Protein AF-A0A6N8UUT3-F1 (afdb_monomer)

Structure (mmCIF, N/CA/C/O backbone):
data_AF-A0A6N8UUT3-F1
#
_entry.id   AF-A0A6N8UUT3-F1
#
loop_
_atom_site.group_PDB
_atom_site.id
_atom_site.type_symbol
_atom_site.label_atom_id
_atom_site.label_alt_id
_atom_site.label_comp_id
_atom_site.label_asym_id
_atom_site.label_entity_id
_atom_site.label_seq_id
_atom_site.pdbx_PDB_ins_code
_atom_site.Cartn_x
_atom_site.Cartn_y
_atom_site.Cartn_z
_atom_site.occupancy
_atom_site.B_iso_or_equiv
_atom_site.auth_seq_id
_atom_site.auth_comp_id
_atom_site.auth_asym_id
_atom_site.auth_atom_id
_atom_site.pdbx_PDB_model_num
ATOM 1 N N . HIS A 1 1 ? 4.846 16.549 12.848 1.00 57.34 1 HIS A N 1
ATOM 2 C CA . HIS A 1 1 ? 3.689 16.885 11.990 1.00 57.34 1 HIS A CA 1
ATOM 3 C C . HIS A 1 1 ? 3.313 15.681 11.127 1.00 57.34 1 HIS A C 1
ATOM 5 O O . HIS A 1 1 ? 4.222 14.989 10.682 1.00 57.34 1 HIS A O 1
ATOM 11 N N . PRO A 1 2 ? 2.019 15.431 10.859 1.00 63.16 2 PRO A N 1
ATOM 12 C CA . PRO A 1 2 ? 1.545 14.271 10.086 1.00 63.16 2 PRO A CA 1
ATOM 13 C C . PRO A 1 2 ? 2.169 14.144 8.685 1.00 63.16 2 PRO A C 1
ATOM 15 O O . PRO A 1 2 ? 2.462 13.043 8.233 1.00 63.16 2 PRO A O 1
ATOM 18 N N . ASN A 1 3 ? 2.460 15.273 8.027 1.00 68.56 3 ASN A N 1
ATOM 19 C CA . ASN A 1 3 ? 3.076 15.290 6.694 1.00 68.56 3 ASN A CA 1
ATOM 20 C C . ASN A 1 3 ? 4.524 14.775 6.678 1.00 68.56 3 ASN A C 1
ATOM 22 O O . ASN A 1 3 ? 5.001 14.337 5.637 1.00 68.56 3 ASN A O 1
ATOM 26 N N . SER A 1 4 ? 5.227 14.800 7.814 1.00 74.50 4 SER A N 1
ATOM 27 C CA . SER A 1 4 ? 6.613 14.334 7.890 1.00 74.50 4 SER A CA 1
ATOM 28 C C . SER A 1 4 ? 6.708 12.817 7.723 1.00 74.50 4 SER A C 1
ATOM 30 O O . SER A 1 4 ? 7.635 12.331 7.087 1.00 74.50 4 SER A O 1
ATOM 32 N N . VAL A 1 5 ? 5.728 12.065 8.237 1.00 76.81 5 VAL A N 1
ATOM 33 C CA . VAL A 1 5 ? 5.706 10.595 8.132 1.00 76.81 5 VAL A CA 1
ATOM 34 C C . VAL A 1 5 ? 5.597 10.154 6.670 1.00 76.81 5 VAL A C 1
ATOM 36 O O . VAL A 1 5 ? 6.313 9.251 6.249 1.00 76.81 5 VAL A O 1
ATOM 39 N N . VAL A 1 6 ? 4.788 10.866 5.878 1.00 76.12 6 VAL A N 1
ATOM 40 C CA . VAL A 1 6 ? 4.595 10.607 4.440 1.00 76.12 6 VAL A CA 1
ATOM 41 C C . VAL A 1 6 ? 5.896 10.777 3.644 1.00 76.12 6 VAL A C 1
ATOM 43 O O . VAL A 1 6 ? 6.090 10.090 2.651 1.00 76.12 6 VAL A O 1
ATOM 46 N N . LEU A 1 7 ? 6.803 11.652 4.094 1.00 79.31 7 LEU A N 1
ATOM 47 C CA . LEU A 1 7 ? 8.124 11.856 3.488 1.00 79.31 7 LEU A CA 1
ATOM 48 C C . LEU A 1 7 ? 9.175 10.867 4.009 1.00 79.31 7 LEU A C 1
ATOM 50 O O . LEU A 1 7 ? 9.955 10.333 3.225 1.00 79.31 7 LEU A O 1
ATOM 54 N N . TYR A 1 8 ? 9.209 10.609 5.320 1.00 83.31 8 TYR A N 1
ATOM 55 C CA . TYR A 1 8 ? 10.259 9.786 5.927 1.00 83.31 8 TYR A CA 1
ATOM 56 C C . TYR A 1 8 ? 10.163 8.306 5.560 1.00 83.31 8 TYR A C 1
ATOM 58 O O . TYR A 1 8 ? 11.196 7.683 5.341 1.00 83.31 8 TYR A O 1
ATOM 66 N N . VAL A 1 9 ? 8.957 7.739 5.472 1.00 84.44 9 VAL A N 1
ATOM 67 C CA . VAL A 1 9 ? 8.773 6.315 5.142 1.00 84.44 9 VAL A CA 1
ATOM 68 C C . VAL A 1 9 ? 9.349 5.959 3.761 1.00 84.44 9 VAL A C 1
ATOM 70 O O . VAL A 1 9 ? 10.200 5.072 3.701 1.00 84.44 9 VAL A O 1
ATOM 73 N N . PRO A 1 10 ? 8.971 6.627 2.652 1.00 83.19 10 PRO A N 1
ATOM 74 C CA . PRO A 1 10 ? 9.536 6.312 1.342 1.00 83.19 10 PRO A CA 1
ATOM 75 C C . PRO A 1 10 ? 11.019 6.681 1.234 1.00 83.19 10 PRO A C 1
ATOM 77 O O . PRO A 1 10 ? 11.752 5.976 0.549 1.00 83.19 10 PRO A O 1
ATOM 80 N N . LEU A 1 11 ? 11.482 7.729 1.930 1.00 85.56 11 LEU A N 1
ATOM 81 C CA . LEU A 1 11 ? 12.907 8.079 1.984 1.00 85.56 11 LEU A CA 1
ATOM 82 C C . LEU A 1 11 ? 13.730 6.993 2.687 1.00 85.56 11 LEU A C 1
ATOM 84 O O . LEU A 1 11 ? 14.835 6.672 2.271 1.00 85.56 11 LEU A O 1
ATOM 88 N N . PHE A 1 12 ? 13.195 6.414 3.757 1.00 88.06 12 PHE A N 1
ATOM 89 C CA . PHE A 1 12 ? 13.843 5.307 4.442 1.00 88.06 12 PHE A CA 1
ATOM 90 C C . PHE A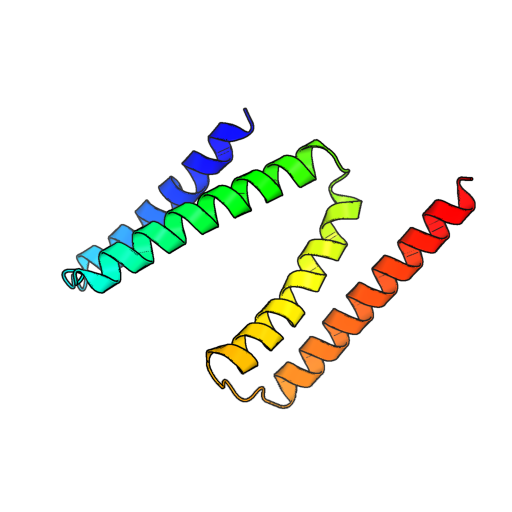 1 12 ? 13.876 4.062 3.552 1.00 88.06 12 PHE A C 1
ATOM 92 O O . PHE A 1 12 ? 14.931 3.458 3.384 1.00 88.06 12 PHE A O 1
ATOM 99 N N . LEU A 1 13 ? 12.751 3.711 2.922 1.00 86.69 13 LEU A N 1
ATOM 100 C CA . LEU A 1 13 ? 12.672 2.566 2.010 1.00 86.69 13 LEU A CA 1
ATOM 101 C C . LEU A 1 13 ? 13.561 2.734 0.769 1.00 86.69 13 LEU A C 1
ATOM 103 O O . LEU A 1 13 ? 14.125 1.748 0.298 1.00 86.69 13 LEU A O 1
ATOM 107 N N . SER A 1 14 ? 13.738 3.956 0.259 1.00 85.44 14 SER A N 1
ATOM 108 C CA . SER A 1 14 ? 14.604 4.200 -0.898 1.00 85.44 14 SER A CA 1
ATOM 109 C C . SER A 1 14 ? 16.073 3.914 -0.592 1.00 85.44 14 SER A C 1
ATOM 111 O O . SER A 1 14 ? 16.766 3.391 -1.458 1.00 85.44 14 SER A O 1
ATOM 113 N N . VAL A 1 15 ? 16.537 4.137 0.644 1.00 87.12 15 VAL A N 1
ATOM 114 C CA . VAL A 1 15 ? 17.890 3.734 1.070 1.00 87.12 15 VAL A CA 1
ATOM 115 C C . VAL A 1 15 ? 18.068 2.217 0.961 1.00 87.12 15 VAL A C 1
ATOM 117 O O . VAL A 1 15 ? 19.098 1.759 0.473 1.00 87.12 15 VAL A O 1
ATOM 120 N N . PHE A 1 16 ? 17.056 1.429 1.337 1.00 86.56 16 PHE A N 1
ATOM 121 C CA . PHE A 1 16 ? 17.101 -0.027 1.154 1.00 86.56 16 PHE A CA 1
ATOM 122 C C . PHE A 1 16 ? 17.026 -0.437 -0.312 1.00 86.56 16 PHE A C 1
ATOM 124 O O . PHE A 1 16 ? 17.652 -1.425 -0.681 1.00 86.56 16 PHE A O 1
ATOM 131 N N . ALA A 1 17 ? 16.298 0.312 -1.142 1.00 85.12 17 ALA A N 1
ATOM 132 C CA . ALA A 1 17 ? 16.197 0.056 -2.575 1.00 85.12 17 ALA A CA 1
ATOM 133 C C . ALA A 1 17 ? 17.500 0.368 -3.335 1.00 85.12 17 ALA A C 1
ATOM 135 O O . ALA A 1 17 ? 17.768 -0.259 -4.357 1.00 85.12 17 ALA A O 1
ATOM 136 N N . VAL A 1 18 ? 18.339 1.280 -2.829 1.00 86.62 18 VAL A N 1
ATOM 137 C CA . VAL A 1 18 ? 19.655 1.579 -3.422 1.00 86.62 18 VAL A CA 1
ATOM 138 C C . VAL A 1 18 ? 20.587 0.365 -3.355 1.00 86.62 18 VAL A C 1
ATOM 140 O O . VAL A 1 18 ? 21.303 0.104 -4.315 1.00 86.62 18 VAL A O 1
ATOM 143 N N . THR A 1 19 ? 20.555 -0.420 -2.275 1.00 8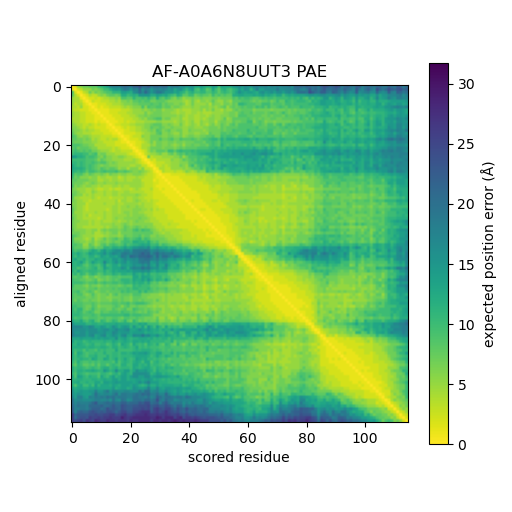5.88 19 THR A N 1
ATOM 144 C CA . THR A 1 19 ? 21.434 -1.591 -2.103 1.00 85.88 19 THR A CA 1
ATOM 145 C C . THR A 1 19 ? 21.324 -2.625 -3.240 1.00 85.88 19 THR A C 1
ATOM 147 O O . THR A 1 19 ? 22.355 -2.931 -3.835 1.00 85.88 19 THR A O 1
ATOM 150 N N . PRO A 1 20 ? 20.137 -3.157 -3.604 1.00 84.31 20 PRO A N 1
ATOM 151 C CA . PRO A 1 20 ? 20.003 -4.050 -4.755 1.00 84.31 20 PRO A CA 1
ATOM 152 C C . PRO A 1 20 ? 20.198 -3.321 -6.089 1.00 84.31 20 PRO A C 1
ATOM 154 O O . PRO A 1 20 ? 20.752 -3.906 -7.015 1.00 84.31 20 PRO A O 1
ATOM 157 N N . ALA A 1 21 ? 19.820 -2.042 -6.187 1.00 85.94 21 ALA A N 1
ATOM 158 C CA . ALA A 1 21 ? 20.004 -1.265 -7.412 1.00 85.94 21 ALA A CA 1
ATOM 159 C C . ALA A 1 21 ? 21.487 -1.077 -7.783 1.00 85.94 21 ALA A C 1
ATOM 161 O O . ALA A 1 21 ? 21.813 -0.986 -8.961 1.00 85.94 21 ALA A O 1
ATOM 162 N N . LEU A 1 22 ? 22.389 -1.041 -6.796 1.00 85.81 22 LEU A N 1
ATOM 163 C CA . LEU A 1 22 ? 23.837 -0.998 -7.026 1.00 85.81 22 LEU A CA 1
ATOM 164 C C . LEU A 1 22 ? 24.420 -2.343 -7.487 1.00 85.81 22 LEU A C 1
ATOM 166 O O . LEU A 1 22 ? 25.496 -2.354 -8.080 1.00 85.81 22 LEU A O 1
ATOM 170 N N . LEU A 1 23 ? 23.748 -3.460 -7.196 1.00 86.50 23 LEU A N 1
ATOM 171 C CA . LEU A 1 23 ? 24.211 -4.799 -7.566 1.00 86.50 23 LEU A CA 1
ATOM 172 C C . LEU A 1 23 ? 23.795 -5.180 -8.991 1.00 86.50 23 LEU A C 1
ATOM 174 O O . LEU A 1 23 ? 24.583 -5.807 -9.693 1.00 86.50 23 LEU A O 1
ATOM 178 N N . ASP A 1 24 ? 22.587 -4.801 -9.412 1.00 87.19 24 ASP A N 1
ATOM 179 C CA . ASP A 1 24 ? 22.041 -5.146 -10.729 1.00 87.19 24 ASP A CA 1
ATOM 180 C C . ASP A 1 24 ? 21.167 -4.007 -11.280 1.00 87.19 24 ASP A C 1
ATOM 182 O O . ASP A 1 24 ? 19.935 -4.012 -11.197 1.00 87.19 24 ASP A O 1
ATOM 186 N N . TRP A 1 25 ? 21.825 -2.959 -11.786 1.00 87.38 25 TRP A N 1
ATOM 187 C CA . TRP A 1 25 ? 21.137 -1.783 -12.317 1.00 87.38 25 TRP A CA 1
ATOM 188 C C . TRP A 1 25 ? 20.554 -2.058 -13.705 1.00 87.38 25 TRP A C 1
ATOM 190 O O . TRP A 1 25 ? 21.283 -2.185 -14.691 1.00 87.38 25 TRP A O 1
ATOM 200 N N . THR A 1 26 ? 19.227 -2.029 -13.806 1.00 85.75 26 THR A N 1
ATOM 201 C CA . THR A 1 26 ? 18.503 -2.064 -15.081 1.00 85.75 26 THR A CA 1
ATOM 202 C C . THR A 1 26 ? 17.875 -0.693 -15.360 1.00 85.75 26 THR A C 1
ATOM 204 O O . THR A 1 26 ? 17.140 -0.169 -14.520 1.00 85.75 26 THR A O 1
ATOM 207 N N . PRO A 1 27 ? 18.172 -0.047 -16.506 1.00 86.12 27 PRO A N 1
ATOM 208 C CA . PRO A 1 27 ? 17.589 1.250 -16.820 1.00 86.12 27 PRO A CA 1
ATOM 209 C C . PRO A 1 27 ? 16.080 1.093 -17.080 1.00 86.12 27 PRO A C 1
ATOM 211 O O . PRO A 1 27 ? 15.696 0.257 -17.902 1.00 86.12 27 PRO A O 1
ATOM 214 N N . PRO A 1 28 ? 15.222 1.888 -16.418 1.00 86.44 28 PRO A N 1
ATOM 215 C CA . PRO A 1 28 ? 13.780 1.777 -16.584 1.00 86.44 28 PRO A CA 1
ATOM 216 C C . PRO A 1 28 ? 13.356 2.200 -17.992 1.00 86.44 28 PRO A C 1
ATOM 218 O O . PRO A 1 28 ? 13.878 3.167 -18.557 1.00 86.44 28 PRO A O 1
ATOM 221 N N . THR A 1 29 ? 12.371 1.503 -18.553 1.00 93.31 29 THR A N 1
ATOM 222 C CA . THR A 1 29 ? 11.737 1.918 -19.807 1.00 93.31 29 THR A CA 1
ATOM 223 C C . THR A 1 29 ? 10.794 3.108 -19.584 1.00 93.31 29 THR A C 1
ATOM 225 O O . THR A 1 29 ? 10.423 3.442 -18.456 1.00 93.31 29 THR A O 1
ATOM 228 N N . GLY A 1 30 ? 10.358 3.762 -20.668 1.00 92.56 30 GLY A N 1
ATOM 229 C CA . GLY A 1 30 ? 9.380 4.856 -20.578 1.00 92.56 30 GLY A CA 1
ATOM 230 C C . GLY A 1 30 ? 8.049 4.429 -19.941 1.00 92.56 30 GLY A C 1
ATOM 231 O O . GLY A 1 30 ? 7.430 5.211 -19.220 1.00 92.56 30 GLY A O 1
ATOM 232 N N . THR A 1 31 ? 7.641 3.174 -20.147 1.00 92.50 31 THR A N 1
ATOM 233 C CA . THR A 1 31 ? 6.452 2.596 -19.508 1.00 92.50 31 THR A CA 1
ATOM 234 C C . THR A 1 31 ? 6.674 2.383 -18.012 1.00 92.50 31 THR A C 1
ATOM 236 O O . THR A 1 31 ? 5.794 2.722 -17.222 1.00 92.50 31 THR A O 1
ATOM 239 N N . ASP A 1 32 ? 7.854 1.904 -17.609 1.00 90.56 32 ASP A N 1
ATOM 240 C CA . ASP A 1 32 ? 8.185 1.709 -16.191 1.00 90.56 32 ASP A CA 1
ATOM 241 C C . ASP A 1 32 ? 8.153 3.039 -15.437 1.00 90.56 32 ASP A C 1
ATOM 243 O O . ASP A 1 32 ? 7.537 3.139 -14.381 1.00 90.56 32 ASP A O 1
ATOM 247 N N . LEU A 1 33 ? 8.718 4.100 -16.022 1.00 90.62 33 LEU A N 1
ATOM 248 C CA . LEU A 1 33 ? 8.662 5.456 -15.467 1.00 90.62 33 LEU A CA 1
ATOM 249 C C . LEU A 1 33 ? 7.222 5.954 -15.278 1.00 90.62 33 LEU A C 1
ATOM 251 O O . LEU A 1 33 ? 6.899 6.524 -14.233 1.00 90.62 33 LEU A O 1
ATOM 255 N N . ALA A 1 34 ? 6.347 5.721 -16.260 1.00 93.56 34 ALA A N 1
ATOM 256 C CA . ALA A 1 34 ? 4.940 6.097 -16.162 1.00 93.56 34 ALA A CA 1
ATOM 257 C C . ALA A 1 34 ? 4.219 5.321 -15.045 1.00 93.56 34 ALA A C 1
ATOM 259 O O . ALA A 1 34 ? 3.506 5.920 -14.236 1.00 93.56 34 ALA A O 1
ATOM 260 N N . LEU A 1 35 ? 4.441 4.007 -14.952 1.00 92.25 35 LEU A N 1
ATOM 261 C CA . LEU A 1 35 ? 3.870 3.167 -13.896 1.00 92.25 35 LEU A CA 1
ATOM 262 C C . LEU A 1 35 ? 4.393 3.564 -12.511 1.00 92.25 35 LEU A C 1
ATOM 264 O O . LEU A 1 35 ? 3.603 3.683 -11.577 1.00 92.25 35 LEU A O 1
ATOM 268 N N . MET A 1 36 ? 5.689 3.847 -12.374 1.00 90.00 36 MET A N 1
ATOM 269 C CA . MET A 1 36 ? 6.292 4.330 -11.127 1.00 90.00 36 MET A CA 1
ATOM 270 C C . MET A 1 36 ? 5.696 5.671 -10.688 1.00 90.00 36 MET A C 1
ATOM 272 O O . MET A 1 36 ? 5.422 5.855 -9.502 1.00 90.00 36 MET A O 1
ATOM 276 N N . ALA A 1 37 ? 5.439 6.590 -11.624 1.00 91.81 37 ALA A N 1
ATOM 277 C CA . ALA A 1 37 ? 4.788 7.862 -11.319 1.00 91.81 37 ALA A CA 1
ATOM 278 C C . ALA A 1 37 ? 3.349 7.661 -10.813 1.00 91.81 37 ALA A C 1
ATOM 280 O O . ALA A 1 37 ? 2.961 8.253 -9.803 1.00 91.81 37 ALA A O 1
ATOM 281 N N . VAL A 1 38 ? 2.572 6.786 -11.464 1.00 94.38 38 VAL A N 1
ATOM 282 C CA . VAL A 1 38 ? 1.207 6.438 -11.031 1.00 94.38 38 VAL A CA 1
ATOM 283 C C . VAL A 1 38 ? 1.223 5.772 -9.654 1.00 94.38 38 VAL A C 1
ATOM 285 O O . VAL A 1 38 ? 0.471 6.182 -8.770 1.00 94.38 38 VAL A O 1
ATOM 288 N N . LEU A 1 39 ? 2.110 4.799 -9.436 1.00 91.06 39 LEU A N 1
ATOM 289 C CA . LEU A 1 39 ? 2.281 4.124 -8.148 1.00 91.06 39 LEU A CA 1
ATOM 290 C C . LEU A 1 39 ? 2.679 5.105 -7.042 1.00 91.06 39 LEU A C 1
ATOM 292 O O . LEU A 1 39 ? 2.120 5.048 -5.949 1.00 91.06 39 LEU A O 1
ATOM 296 N N . GLY A 1 40 ? 3.592 6.037 -7.325 1.00 89.06 40 GLY A N 1
ATOM 297 C CA . GLY A 1 40 ? 3.996 7.080 -6.386 1.00 89.06 40 GLY A CA 1
ATOM 298 C C . GLY A 1 40 ? 2.838 8.004 -6.006 1.00 89.06 40 GLY A C 1
ATOM 299 O O . GLY A 1 40 ? 2.641 8.299 -4.825 1.00 89.06 40 GLY A O 1
ATOM 300 N N . LEU A 1 41 ? 2.024 8.416 -6.980 1.00 92.06 41 LEU A N 1
ATOM 301 C CA . LEU A 1 41 ? 0.883 9.303 -6.755 1.00 92.06 41 LEU A CA 1
ATOM 302 C C . LEU A 1 41 ? -0.228 8.608 -5.955 1.00 92.06 41 LEU A C 1
ATOM 304 O O . LEU A 1 41 ? -0.690 9.143 -4.943 1.00 92.06 41 LEU A O 1
ATOM 308 N N . VAL A 1 42 ? -0.604 7.388 -6.350 1.00 92.69 42 VAL A N 1
ATOM 309 C CA . VAL A 1 42 ? -1.605 6.571 -5.644 1.00 92.69 42 VAL A CA 1
ATOM 310 C C . VAL A 1 42 ? -1.118 6.204 -4.242 1.00 92.69 42 VAL A C 1
ATOM 312 O O . VAL A 1 42 ? -1.869 6.343 -3.278 1.00 92.69 42 VAL A O 1
ATOM 315 N N . GLY A 1 43 ? 0.144 5.795 -4.104 1.00 88.50 43 GLY A N 1
ATOM 316 C CA . GLY A 1 43 ? 0.753 5.440 -2.824 1.00 88.50 43 GLY A CA 1
ATOM 317 C C . GLY A 1 43 ? 0.788 6.617 -1.851 1.00 88.50 43 GLY A C 1
ATOM 318 O O . GLY A 1 43 ? 0.405 6.465 -0.693 1.00 88.50 43 GLY A O 1
ATOM 319 N N . THR A 1 44 ? 1.158 7.809 -2.325 1.00 87.25 44 THR A N 1
ATOM 320 C CA . THR A 1 44 ? 1.169 9.034 -1.506 1.00 87.25 44 THR A CA 1
ATOM 321 C C . THR A 1 44 ? -0.241 9.408 -1.050 1.00 87.25 44 THR A C 1
ATOM 323 O O . THR A 1 44 ? -0.453 9.710 0.126 1.00 87.25 44 THR A O 1
ATOM 326 N N . LEU A 1 45 ? -1.228 9.334 -1.950 1.00 89.56 45 LEU A N 1
ATOM 327 C CA . LEU A 1 45 ? -2.627 9.597 -1.617 1.00 89.56 45 LEU A CA 1
ATOM 328 C C . LEU A 1 45 ? -3.156 8.594 -0.581 1.00 89.56 45 LEU A C 1
ATOM 330 O O . LEU A 1 45 ? -3.747 9.001 0.419 1.00 89.56 45 LEU A O 1
ATOM 334 N N . ALA A 1 46 ? -2.881 7.302 -0.773 1.00 86.81 46 ALA A N 1
ATOM 335 C CA . ALA A 1 46 ? -3.253 6.250 0.167 1.00 86.81 46 ALA A CA 1
ATOM 336 C C . ALA A 1 46 ? -2.617 6.475 1.547 1.00 86.81 46 ALA A C 1
ATOM 338 O O . ALA A 1 46 ? -3.307 6.387 2.563 1.00 86.81 46 ALA A O 1
ATOM 339 N N . HIS A 1 47 ? -1.334 6.845 1.595 1.00 84.56 47 HIS A N 1
ATOM 340 C CA . HIS A 1 47 ? -0.633 7.135 2.845 1.00 84.56 47 HIS A CA 1
ATOM 341 C C . HIS A 1 47 ? -1.229 8.353 3.561 1.00 84.56 47 HIS A C 1
ATOM 343 O O . HIS A 1 47 ? -1.431 8.324 4.775 1.00 84.56 47 HIS A O 1
ATOM 349 N N . HIS A 1 48 ? -1.581 9.409 2.822 1.00 84.44 48 HIS A N 1
ATOM 350 C CA . HIS A 1 48 ? -2.284 10.560 3.385 1.00 84.44 48 HIS A CA 1
ATOM 351 C C . HIS A 1 48 ? -3.653 10.186 3.957 1.00 84.44 48 HIS A C 1
ATOM 353 O O . HIS A 1 48 ? -3.983 10.629 5.058 1.00 84.44 48 HIS A O 1
ATOM 359 N N . CYS A 1 49 ? -4.441 9.375 3.247 1.00 85.06 49 CYS A N 1
ATOM 360 C CA . CYS A 1 49 ? -5.715 8.863 3.751 1.00 85.06 49 CYS A CA 1
ATOM 361 C C . CYS A 1 49 ? -5.519 8.057 5.040 1.00 85.06 49 CYS A C 1
ATOM 363 O O . CYS A 1 49 ? -6.249 8.264 6.006 1.00 85.06 49 CYS A O 1
ATOM 365 N N . TRP A 1 50 ? -4.498 7.201 5.079 1.00 82.62 50 TRP A N 1
ATOM 366 C CA . TRP A 1 50 ? -4.191 6.348 6.225 1.00 82.62 50 TRP A CA 1
ATOM 367 C C . TRP A 1 50 ? -3.779 7.167 7.455 1.00 82.62 50 TRP A C 1
ATOM 369 O O . TRP A 1 50 ? -4.368 7.026 8.524 1.00 82.62 50 TRP A O 1
ATOM 379 N N . VAL A 1 51 ? -2.853 8.117 7.293 1.00 82.19 51 VAL A N 1
ATOM 380 C CA . VAL A 1 51 ? -2.430 9.027 8.372 1.00 82.19 51 VAL A CA 1
ATOM 381 C C . VAL A 1 51 ? -3.602 9.873 8.884 1.00 82.19 51 VAL A C 1
ATOM 383 O O . VAL A 1 51 ? -3.725 10.086 10.090 1.00 82.19 51 VAL A O 1
ATOM 386 N N . ARG A 1 52 ? -4.492 10.338 7.995 1.00 81.75 52 ARG A N 1
ATOM 387 C CA . ARG A 1 52 ? -5.705 11.065 8.404 1.00 81.75 52 ARG A CA 1
ATOM 388 C C . ARG A 1 52 ? -6.692 10.176 9.161 1.00 81.75 52 ARG A C 1
ATOM 390 O O . ARG A 1 52 ? -7.272 10.654 10.128 1.00 81.75 52 ARG A O 1
ATOM 397 N N . ALA A 1 53 ? -6.860 8.912 8.771 1.00 80.81 53 ALA A N 1
ATOM 398 C CA . ALA A 1 53 ? -7.739 7.977 9.476 1.00 80.81 53 ALA A CA 1
ATOM 399 C C . ALA A 1 53 ? -7.299 7.785 10.937 1.00 80.81 53 ALA A C 1
ATOM 401 O O . ALA A 1 53 ? -8.118 7.912 11.844 1.00 80.81 53 ALA A O 1
ATOM 402 N N . PHE A 1 54 ? -5.997 7.605 11.184 1.00 77.56 54 PHE A N 1
ATOM 403 C CA . PHE A 1 54 ? -5.463 7.526 12.551 1.00 77.56 54 PHE A CA 1
ATOM 404 C C . PHE A 1 54 ? -5.527 8.840 13.330 1.00 77.56 54 PHE A C 1
ATOM 406 O O . PHE A 1 54 ? -5.549 8.820 14.556 1.00 77.56 54 PHE A O 1
ATOM 413 N N . ALA A 1 55 ? -5.539 9.988 12.651 1.00 77.75 55 ALA A N 1
ATOM 414 C CA . ALA A 1 55 ? -5.667 11.279 13.321 1.00 77.75 55 ALA A CA 1
ATOM 415 C C . ALA A 1 55 ? -7.102 11.561 13.804 1.00 77.75 55 ALA A C 1
ATOM 417 O O . ALA A 1 55 ? -7.283 12.335 14.740 1.00 77.75 55 ALA A O 1
ATOM 418 N N . VAL A 1 56 ? -8.113 10.972 13.156 1.00 76.06 56 VAL A N 1
ATOM 419 C CA . VAL A 1 56 ? -9.539 11.242 13.420 1.00 76.06 56 VAL A CA 1
ATOM 420 C C . VAL A 1 56 ? -10.199 10.125 14.238 1.00 76.06 56 VAL A C 1
ATOM 422 O O . VAL A 1 56 ? -11.266 10.328 14.814 1.00 76.06 56 VAL A O 1
ATOM 425 N N . THR A 1 57 ? -9.590 8.942 14.320 1.00 72.62 57 THR A N 1
ATOM 426 C CA . THR A 1 57 ? -10.179 7.764 14.968 1.00 72.62 57 THR A CA 1
ATOM 427 C C . THR A 1 57 ? -9.159 7.068 15.868 1.00 72.62 57 THR A C 1
ATOM 429 O O . THR A 1 57 ? -7.982 6.986 15.527 1.00 72.62 57 THR A O 1
ATOM 432 N N . GLU A 1 58 ? -9.601 6.550 17.022 1.00 69.75 58 GLU A N 1
ATOM 433 C CA . GLU A 1 58 ? -8.739 5.745 17.894 1.00 69.75 58 GLU A CA 1
ATOM 434 C C . GLU A 1 58 ? -8.167 4.548 17.122 1.00 69.75 58 GLU A C 1
ATOM 436 O O . GLU A 1 58 ? -8.889 3.851 16.405 1.00 69.75 58 GLU A O 1
ATOM 441 N N . ALA A 1 59 ? -6.866 4.289 17.283 1.00 69.44 59 ALA A N 1
ATOM 442 C CA . ALA A 1 59 ? -6.160 3.234 16.551 1.00 69.44 59 ALA A CA 1
ATOM 443 C C . ALA A 1 59 ? -6.840 1.856 16.675 1.00 69.44 59 ALA A C 1
ATOM 445 O O . ALA A 1 59 ? -6.821 1.066 15.734 1.00 69.44 59 ALA A O 1
ATOM 446 N N . THR A 1 60 ? -7.499 1.595 17.805 1.00 69.31 60 THR A N 1
ATOM 447 C CA . THR A 1 60 ? -8.292 0.392 18.094 1.00 69.31 60 THR A CA 1
ATOM 448 C C . THR A 1 60 ? -9.448 0.153 17.127 1.00 69.31 60 THR A C 1
ATOM 450 O O . THR A 1 60 ? -9.722 -1.007 16.837 1.00 69.31 60 THR A O 1
ATOM 453 N N . ALA A 1 61 ? -10.068 1.204 16.588 1.00 70.38 61 ALA A N 1
ATOM 454 C CA . ALA A 1 61 ? -11.137 1.084 15.595 1.00 70.38 61 ALA A CA 1
ATOM 455 C C . ALA A 1 61 ? -10.609 1.012 14.149 1.00 70.38 61 ALA A C 1
ATOM 457 O O . ALA A 1 61 ? -11.289 0.514 13.255 1.00 70.38 61 ALA A O 1
ATOM 458 N N . VAL A 1 62 ? -9.372 1.458 13.899 1.00 73.12 62 VAL A N 1
ATOM 459 C CA . VAL A 1 62 ? -8.731 1.357 12.573 1.00 73.12 62 VAL A CA 1
ATOM 460 C C . VAL A 1 62 ? -8.111 -0.030 12.348 1.00 73.12 62 VAL A C 1
ATOM 462 O O . VAL A 1 62 ? -8.123 -0.543 11.230 1.00 73.12 62 VAL A O 1
ATOM 465 N N . LEU A 1 63 ? -7.626 -0.672 13.416 1.00 73.19 63 LEU A N 1
ATOM 466 C CA . LEU A 1 63 ? -7.056 -2.027 13.411 1.00 73.19 63 LEU A CA 1
ATOM 467 C C . LEU A 1 63 ? -7.913 -3.082 12.673 1.00 73.19 63 LEU A C 1
ATOM 469 O O . LEU A 1 63 ? -7.373 -3.750 11.790 1.00 73.19 63 LEU A O 1
ATOM 473 N N . PRO A 1 64 ? -9.223 -3.255 12.959 1.00 72.00 64 PRO A N 1
ATOM 474 C CA . PRO A 1 64 ? -10.055 -4.217 12.228 1.00 72.00 64 PRO A CA 1
ATOM 475 C C . PRO A 1 64 ? -10.129 -3.942 10.722 1.00 72.00 64 PRO A C 1
ATOM 477 O O . PRO A 1 64 ? -10.170 -4.883 9.928 1.00 72.00 64 PRO A O 1
ATOM 480 N N . TYR A 1 65 ? -10.110 -2.671 10.321 1.00 76.94 65 TYR A N 1
ATOM 481 C CA . TYR A 1 65 ? -10.144 -2.271 8.915 1.00 76.94 65 TYR A CA 1
ATOM 482 C C . TYR A 1 65 ? -8.863 -2.668 8.172 1.00 76.94 65 TYR A C 1
ATOM 484 O O . TYR A 1 65 ? -8.920 -3.104 7.021 1.00 76.94 65 TYR A O 1
ATOM 492 N N . ASP A 1 66 ? -7.710 -2.576 8.838 1.00 80.44 66 ASP A N 1
ATOM 493 C CA . ASP A 1 66 ? -6.430 -2.991 8.261 1.00 80.44 66 ASP A CA 1
ATOM 494 C C . ASP A 1 66 ? -6.389 -4.512 8.025 1.00 80.44 66 ASP A C 1
ATOM 496 O O . ASP A 1 66 ? -5.925 -4.969 6.980 1.00 80.44 66 ASP A O 1
ATOM 500 N N . PHE A 1 67 ? -7.003 -5.306 8.913 1.00 79.94 67 PHE A N 1
ATOM 501 C CA . PHE A 1 67 ? -7.145 -6.752 8.707 1.00 79.94 67 PHE A CA 1
ATOM 502 C C . PHE A 1 67 ? -8.075 -7.116 7.543 1.00 79.94 67 PHE A C 1
ATOM 504 O O . PHE A 1 67 ? -7.796 -8.085 6.842 1.00 79.94 67 PHE A O 1
ATOM 511 N N . VAL A 1 68 ? -9.135 -6.338 7.281 1.00 80.88 68 VAL A N 1
ATOM 512 C CA . VAL A 1 68 ? -10.014 -6.529 6.103 1.00 80.88 68 VAL A CA 1
ATOM 513 C C . VAL A 1 68 ? -9.266 -6.274 4.789 1.00 80.88 68 VAL A C 1
ATOM 515 O O . VAL A 1 68 ? -9.612 -6.848 3.753 1.00 80.88 68 VAL A O 1
ATOM 518 N N . ARG A 1 69 ? -8.206 -5.455 4.807 1.00 84.25 69 ARG A N 1
ATOM 519 C CA . ARG A 1 69 ? -7.389 -5.196 3.615 1.00 84.25 69 ARG A CA 1
ATOM 520 C C . ARG A 1 69 ? -6.719 -6.465 3.091 1.00 84.25 69 ARG A C 1
ATOM 522 O O . ARG A 1 69 ? -6.599 -6.617 1.880 1.00 84.25 69 ARG A O 1
ATOM 529 N N . LEU A 1 70 ? -6.309 -7.379 3.973 1.00 83.62 70 LEU A N 1
ATOM 530 C CA . LEU A 1 70 ? -5.615 -8.619 3.605 1.00 83.62 70 LEU A CA 1
ATOM 531 C C . LEU A 1 70 ? -6.434 -9.525 2.660 1.00 83.62 70 LEU A C 1
ATOM 533 O O . LEU A 1 70 ? -5.934 -9.841 1.581 1.00 83.62 70 LEU A O 1
ATOM 537 N N . PRO A 1 71 ? -7.686 -9.916 2.972 1.00 82.19 71 PRO A N 1
ATOM 538 C CA . PRO A 1 71 ? -8.490 -10.726 2.061 1.00 82.19 71 PRO A CA 1
ATOM 539 C C . PRO A 1 71 ? -8.882 -9.970 0.787 1.00 82.19 71 PRO A C 1
ATOM 541 O O . PRO A 1 71 ? -8.974 -10.586 -0.271 1.00 82.19 71 PRO A O 1
ATOM 544 N N . MET A 1 72 ? -9.053 -8.643 0.844 1.00 83.19 72 MET A N 1
ATOM 545 C CA . MET A 1 72 ? -9.281 -7.833 -0.362 1.00 83.19 72 MET A CA 1
ATOM 546 C C . MET A 1 72 ? -8.067 -7.836 -1.296 1.00 83.19 72 MET A C 1
ATOM 548 O O . MET A 1 72 ? -8.231 -7.951 -2.507 1.00 83.19 72 MET A O 1
ATOM 552 N N . MET A 1 73 ? -6.851 -7.763 -0.746 1.00 85.12 73 MET A N 1
ATOM 553 C CA . MET A 1 73 ? -5.611 -7.903 -1.514 1.00 85.12 73 MET A CA 1
ATOM 554 C C . MET A 1 73 ? -5.489 -9.300 -2.127 1.00 85.12 73 MET A C 1
ATOM 556 O O . MET A 1 73 ? -5.130 -9.405 -3.293 1.00 85.12 73 MET A O 1
ATOM 560 N N . ALA A 1 74 ? -5.840 -10.360 -1.391 1.00 83.00 74 ALA A N 1
ATOM 561 C CA . ALA A 1 74 ? -5.841 -11.724 -1.925 1.00 83.00 74 ALA A CA 1
ATOM 562 C C . ALA A 1 74 ? -6.830 -11.885 -3.095 1.00 83.00 74 ALA A C 1
ATOM 564 O O . ALA A 1 74 ? -6.489 -12.465 -4.125 1.00 83.00 74 ALA A O 1
ATOM 565 N N . LEU A 1 75 ? -8.034 -11.315 -2.972 1.00 84.50 75 LEU A N 1
ATOM 566 C CA . LEU A 1 75 ? -9.031 -11.318 -4.043 1.00 84.50 75 LEU A CA 1
ATOM 567 C C . LEU A 1 75 ? -8.557 -10.516 -5.265 1.00 84.50 75 LEU A C 1
ATOM 569 O O . LEU A 1 75 ? -8.724 -10.963 -6.397 1.00 84.50 75 LEU A O 1
ATOM 573 N N . ALA A 1 76 ? -7.944 -9.352 -5.039 1.00 86.38 76 ALA A N 1
ATOM 574 C CA . ALA A 1 76 ? -7.352 -8.544 -6.099 1.00 86.38 76 ALA A CA 1
ATOM 575 C C . ALA A 1 76 ? -6.189 -9.278 -6.788 1.00 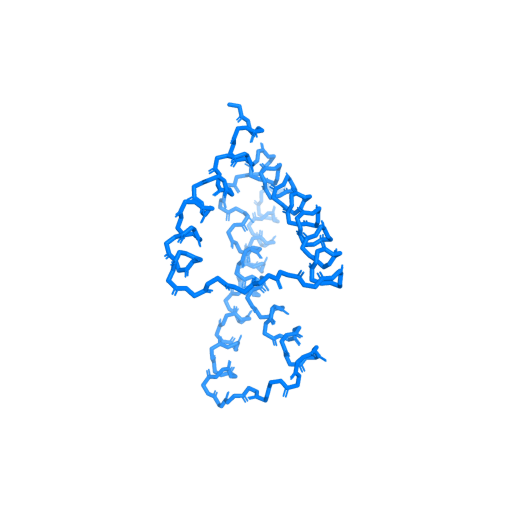86.38 76 ALA A C 1
ATOM 577 O O . ALA A 1 76 ? -6.089 -9.224 -8.009 1.00 86.38 76 ALA A O 1
ATOM 578 N N . GLY A 1 77 ? -5.367 -10.007 -6.027 1.00 85.69 77 GLY A N 1
ATOM 579 C CA . GLY A 1 77 ? -4.297 -10.874 -6.526 1.00 85.69 77 GLY A CA 1
ATOM 580 C C . GLY A 1 77 ? -4.821 -11.920 -7.509 1.00 85.69 77 GLY A C 1
ATOM 581 O O . GLY A 1 77 ? -4.393 -11.975 -8.662 1.00 85.69 77 GLY A O 1
ATOM 582 N N . TYR A 1 78 ? -5.843 -12.667 -7.085 1.00 83.88 78 TYR A N 1
ATOM 583 C CA . TYR A 1 78 ? -6.533 -13.634 -7.939 1.00 83.88 78 TYR A CA 1
ATOM 584 C C . TYR A 1 78 ? -7.133 -12.980 -9.195 1.00 83.88 78 TYR A C 1
ATOM 586 O O . TYR A 1 78 ? -6.959 -13.490 -10.298 1.00 83.88 78 TYR A O 1
ATOM 594 N N . ALA A 1 79 ? -7.807 -11.835 -9.053 1.00 86.88 79 ALA A N 1
ATOM 595 C CA . ALA A 1 79 ? -8.510 -11.188 -10.161 1.00 86.88 79 ALA A CA 1
ATOM 596 C C . ALA A 1 79 ? -7.578 -10.528 -11.193 1.00 86.88 79 ALA A C 1
ATOM 598 O O . ALA A 1 79 ? -7.861 -10.576 -12.388 1.00 86.88 79 ALA A O 1
ATOM 599 N N . LEU A 1 80 ? -6.493 -9.889 -10.746 1.00 88.12 80 LEU A N 1
ATOM 600 C CA . LEU A 1 80 ? -5.584 -9.119 -11.604 1.00 88.12 80 LEU A CA 1
ATOM 601 C C . LEU A 1 80 ? -4.441 -9.970 -12.160 1.00 88.12 80 LEU A C 1
ATOM 603 O O . LEU A 1 80 ? -4.010 -9.737 -13.286 1.00 88.12 80 LEU A O 1
ATOM 607 N N . TYR A 1 81 ? -3.962 -10.949 -11.389 1.00 86.81 81 TYR A N 1
ATOM 608 C CA . TYR A 1 81 ? -2.768 -11.729 -11.723 1.00 86.81 81 TYR A CA 1
ATOM 609 C C . TYR A 1 81 ? -3.064 -13.212 -11.973 1.00 86.81 81 TYR A C 1
ATOM 611 O O . TYR A 1 81 ? -2.153 -13.961 -12.312 1.00 86.81 81 TYR A O 1
ATOM 619 N N . SER A 1 82 ? -4.329 -13.646 -11.853 1.00 84.56 82 SER A N 1
ATOM 620 C CA . SER A 1 82 ? -4.739 -15.054 -12.008 1.00 84.56 82 SER A CA 1
ATOM 621 C C . SER A 1 82 ? -3.962 -16.023 -11.103 1.00 84.56 82 SER A C 1
ATOM 623 O O . SER A 1 82 ? -3.830 -17.205 -11.419 1.00 84.56 82 SER A O 1
ATOM 625 N N . GLU A 1 83 ? -3.449 -15.536 -9.969 1.00 80.81 83 GLU A N 1
ATOM 626 C CA . GLU A 1 83 ? -2.766 -16.363 -8.976 1.00 80.81 83 GLU A CA 1
ATOM 627 C C . GLU A 1 83 ? -3.777 -17.299 -8.315 1.00 80.81 83 GLU A C 1
ATOM 629 O O . GLU A 1 83 ? -4.617 -16.861 -7.531 1.00 80.81 83 GLU A O 1
ATOM 634 N N . ILE A 1 84 ? -3.717 -18.593 -8.644 1.00 81.38 84 ILE A N 1
ATOM 635 C CA . ILE A 1 84 ? -4.619 -19.603 -8.084 1.00 81.38 84 ILE A CA 1
ATOM 636 C C . ILE A 1 84 ? -4.252 -19.809 -6.606 1.00 81.38 84 ILE A C 1
ATOM 638 O O . ILE A 1 84 ? -3.161 -20.310 -6.322 1.00 81.38 84 ILE A O 1
ATOM 642 N N . PRO A 1 85 ? -5.132 -19.453 -5.653 1.00 75.50 85 PRO A N 1
ATOM 643 C CA . PRO A 1 85 ? -4.832 -19.606 -4.240 1.00 75.50 85 PRO A CA 1
ATOM 644 C C . PRO A 1 85 ? -4.828 -21.090 -3.866 1.00 75.50 85 PRO A C 1
ATOM 646 O O . PRO A 1 85 ? -5.805 -21.797 -4.122 1.00 75.50 85 PRO A O 1
ATOM 649 N N . ASP A 1 86 ? -3.752 -21.549 -3.230 1.00 83.31 86 ASP A N 1
ATOM 650 C CA . ASP A 1 86 ? -3.662 -22.906 -2.686 1.00 83.31 86 ASP A CA 1
ATOM 651 C C . ASP A 1 86 ? -4.596 -23.092 -1.469 1.00 83.31 86 ASP A C 1
ATOM 653 O O . ASP A 1 86 ? -5.110 -22.127 -0.888 1.00 83.31 86 ASP A O 1
ATOM 657 N N . LEU A 1 87 ? -4.813 -24.340 -1.050 1.00 86.44 87 LEU A N 1
ATOM 658 C CA . LEU A 1 87 ? -5.684 -24.705 0.072 1.00 86.44 87 LEU A CA 1
ATOM 659 C C . LEU A 1 87 ? -5.323 -23.948 1.362 1.00 86.44 87 LEU A C 1
ATOM 661 O O . LEU A 1 87 ? -6.206 -23.520 2.107 1.00 86.44 87 LEU A O 1
ATOM 665 N N . TRP A 1 88 ? -4.029 -23.728 1.605 1.00 84.69 88 TRP A N 1
ATOM 666 C CA . TRP A 1 88 ? -3.544 -22.952 2.747 1.00 84.69 88 TRP A CA 1
ATOM 667 C C . TRP A 1 88 ? -3.945 -21.475 2.680 1.00 84.69 88 TRP A C 1
ATOM 669 O O . TRP A 1 88 ? -4.303 -20.892 3.706 1.00 84.69 88 TRP A O 1
ATOM 679 N N . THR A 1 89 ? -3.962 -20.883 1.484 1.00 82.38 89 THR A N 1
ATOM 680 C CA . THR A 1 89 ? -4.420 -19.504 1.269 1.00 82.38 89 THR A CA 1
ATOM 681 C C . THR A 1 89 ? -5.910 -19.379 1.558 1.00 82.38 89 THR A C 1
ATOM 683 O O . THR A 1 89 ? -6.323 -18.428 2.218 1.00 82.38 89 THR A O 1
ATOM 686 N N . TRP A 1 90 ? -6.715 -20.365 1.153 1.00 82.50 90 TRP A N 1
ATOM 687 C CA . TRP A 1 90 ? -8.145 -20.414 1.478 1.00 82.50 90 TRP A CA 1
ATOM 688 C C . TRP A 1 90 ? -8.409 -20.554 2.980 1.00 82.50 90 TRP A C 1
ATOM 690 O O . TRP A 1 90 ? -9.276 -19.861 3.522 1.00 82.50 90 TRP A O 1
ATOM 700 N N . LEU A 1 91 ? -7.640 -21.399 3.672 1.00 87.94 91 LEU A N 1
ATOM 701 C CA . LEU A 1 91 ? -7.709 -21.554 5.128 1.00 87.94 91 LEU A CA 1
ATOM 702 C C . LEU A 1 91 ? -7.380 -20.239 5.843 1.00 87.94 91 LEU A C 1
ATOM 704 O O . LEU A 1 91 ? -8.167 -19.766 6.666 1.00 87.94 91 LEU A O 1
ATOM 708 N N . GLY A 1 92 ? -6.258 -19.613 5.481 1.00 84.56 92 GLY A N 1
ATOM 709 C CA . GLY A 1 92 ? -5.849 -18.320 6.024 1.00 84.56 92 GLY A CA 1
ATOM 710 C C . GLY A 1 92 ? -6.877 -17.223 5.745 1.00 84.56 92 GLY A C 1
ATOM 711 O O . GLY A 1 92 ? -7.292 -16.518 6.665 1.00 84.56 92 GLY A O 1
ATOM 712 N N . ALA A 1 93 ? -7.360 -17.122 4.503 1.00 83.31 93 ALA A N 1
ATOM 713 C CA . ALA A 1 93 ? -8.377 -16.151 4.108 1.00 83.31 93 ALA A CA 1
ATOM 714 C C . ALA A 1 93 ? -9.671 -16.315 4.915 1.00 83.31 93 ALA A C 1
ATOM 716 O O . ALA A 1 93 ? -10.233 -15.320 5.367 1.00 83.31 93 ALA A O 1
ATOM 717 N N . THR A 1 94 ? -10.110 -17.553 5.161 1.00 86.44 94 THR A N 1
ATOM 718 C CA . THR A 1 94 ? -11.309 -17.839 5.963 1.00 86.44 94 THR A CA 1
ATOM 719 C C . THR A 1 94 ? -11.138 -17.383 7.413 1.00 86.44 94 THR A C 1
ATOM 721 O O . THR A 1 94 ? -12.037 -16.750 7.966 1.00 86.44 94 THR A O 1
ATOM 724 N N . VAL A 1 95 ? -9.977 -17.645 8.025 1.00 88.31 95 VAL A N 1
ATOM 725 C CA . VAL A 1 95 ? -9.673 -17.206 9.399 1.00 88.31 95 VAL A CA 1
ATOM 726 C C . VAL A 1 95 ? -9.626 -15.680 9.497 1.00 88.31 95 VAL A C 1
ATOM 728 O O . VAL A 1 95 ? -10.203 -15.109 10.427 1.00 88.31 95 VAL A O 1
ATOM 731 N N . ILE A 1 96 ? -8.982 -15.012 8.534 1.00 84.69 96 ILE A N 1
ATOM 732 C CA . ILE A 1 96 ? -8.892 -13.548 8.504 1.00 84.69 96 ILE A CA 1
ATOM 733 C C . ILE A 1 96 ? -10.284 -12.940 8.304 1.00 84.69 96 ILE A C 1
ATOM 735 O O . ILE A 1 96 ? -10.703 -12.123 9.120 1.00 84.69 96 ILE A O 1
ATOM 739 N N . LEU A 1 97 ? -11.037 -13.387 7.292 1.00 83.88 97 LEU A N 1
ATOM 740 C CA . LEU A 1 97 ? -12.401 -12.915 7.027 1.00 83.88 97 LEU A CA 1
ATOM 741 C C . LEU A 1 97 ? -13.327 -13.141 8.226 1.00 83.88 97 LEU A C 1
ATOM 743 O O . LEU A 1 97 ? -14.045 -12.224 8.623 1.00 83.88 97 LEU A O 1
ATOM 747 N N . GLY A 1 98 ? -13.287 -14.327 8.840 1.00 86.06 98 GLY A N 1
ATOM 748 C CA . GLY A 1 98 ? -14.075 -14.638 10.032 1.00 86.06 98 GLY A CA 1
ATOM 749 C C . GLY A 1 98 ? -13.743 -13.715 11.206 1.00 86.06 98 GLY A C 1
ATOM 750 O O . GLY A 1 98 ? -14.648 -13.184 11.853 1.00 86.06 98 GLY A O 1
ATOM 751 N N . SER A 1 99 ? -12.455 -13.456 11.437 1.00 82.94 99 SER A N 1
ATOM 752 C CA . SER A 1 99 ? -11.988 -12.545 12.489 1.00 82.94 99 SER A CA 1
ATOM 753 C C . SER A 1 99 ? -12.417 -11.102 12.220 1.00 82.94 99 SER A C 1
ATOM 755 O O . SER A 1 99 ? -12.944 -10.440 13.114 1.00 82.94 99 SER A O 1
ATOM 757 N N . SER A 1 100 ? -12.276 -10.631 10.979 1.00 79.31 100 SER A N 1
ATOM 758 C CA . SER A 1 100 ? -12.713 -9.301 10.554 1.00 79.31 100 SER A CA 1
ATOM 759 C C . SER A 1 100 ? -14.222 -9.098 10.731 1.00 79.31 100 SER A C 1
ATOM 761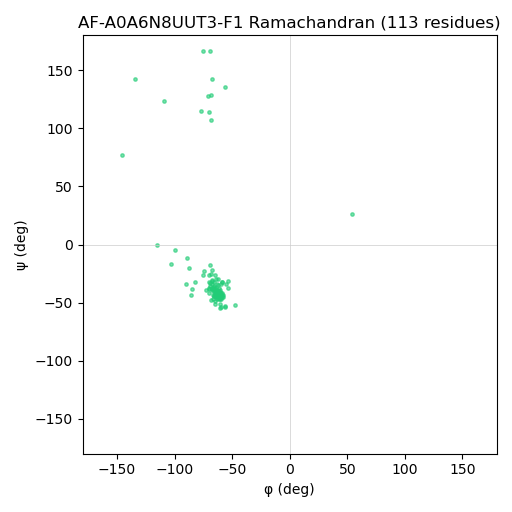 O O . SER A 1 100 ? -14.646 -8.094 11.305 1.00 79.31 100 SER A O 1
ATOM 763 N N . VAL A 1 101 ? -15.045 -10.065 10.305 1.00 82.62 101 VAL A N 1
ATOM 764 C CA . VAL A 1 101 ? -16.510 -10.019 10.468 1.00 82.62 101 VAL A CA 1
ATOM 765 C C . VAL A 1 101 ? -16.904 -10.057 11.945 1.00 82.62 101 VAL A C 1
ATOM 767 O O . VAL A 1 101 ? -17.821 -9.339 12.357 1.00 82.62 101 VAL A O 1
ATOM 770 N N . TYR A 1 102 ? -16.214 -10.865 12.754 1.00 84.25 102 TYR A N 1
ATOM 771 C CA . TYR A 1 102 ? -16.436 -10.934 14.197 1.00 84.25 102 TYR A CA 1
ATOM 772 C C . TYR A 1 102 ? -16.114 -9.605 14.893 1.00 84.25 102 TYR A C 1
ATOM 774 O O . TYR A 1 102 ? -16.909 -9.134 15.710 1.00 84.25 102 TYR A O 1
ATOM 782 N N . MET A 1 103 ? -14.991 -8.966 14.549 1.00 78.56 103 MET A N 1
ATOM 783 C CA . MET A 1 103 ? -14.625 -7.655 15.090 1.00 78.56 103 MET A CA 1
ATOM 784 C C . MET A 1 103 ? -15.655 -6.583 14.721 1.00 78.56 103 MET A C 1
ATOM 786 O O . MET A 1 103 ? -16.136 -5.886 15.615 1.00 78.56 103 MET A O 1
ATOM 790 N N . ALA A 1 104 ? -16.074 -6.521 13.454 1.00 77.31 104 ALA A N 1
ATOM 791 C CA . ALA A 1 104 ? -17.096 -5.576 13.000 1.00 77.31 104 ALA A CA 1
ATOM 792 C C . ALA A 1 104 ? -18.439 -5.771 13.733 1.00 77.31 104 ALA A C 1
ATOM 794 O O . ALA A 1 104 ? -19.078 -4.807 14.166 1.00 77.31 104 ALA A O 1
ATOM 795 N N . HIS A 1 105 ? -18.859 -7.024 13.948 1.00 80.19 105 HIS A N 1
ATOM 796 C CA . HIS A 1 105 ? -20.055 -7.335 14.738 1.00 80.19 105 HIS A CA 1
ATOM 797 C C . HIS A 1 105 ? -19.914 -6.966 16.219 1.00 80.19 105 HIS A C 1
ATOM 799 O O . HIS A 1 105 ? -20.886 -6.538 16.849 1.00 80.19 105 HIS A O 1
ATOM 805 N N . ARG A 1 106 ? -18.728 -7.151 16.804 1.00 79.25 106 ARG A N 1
ATOM 806 C CA . ARG A 1 106 ? -18.459 -6.789 18.199 1.00 79.25 106 ARG A CA 1
ATOM 807 C C . ARG A 1 106 ? -18.507 -5.275 18.391 1.00 79.25 106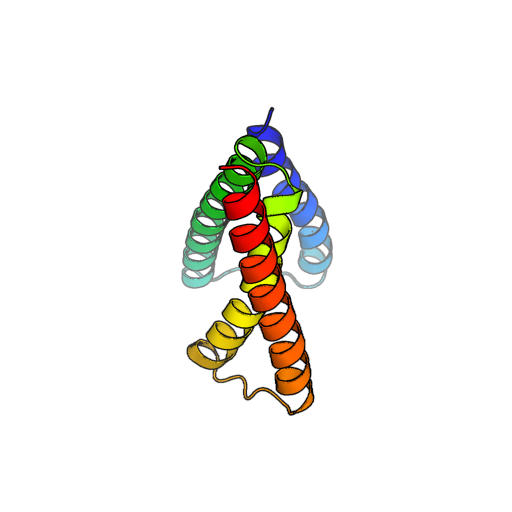 ARG A C 1
ATOM 809 O O . ARG A 1 106 ? -19.115 -4.822 19.361 1.00 79.25 106 ARG A O 1
ATOM 816 N N . GLU A 1 107 ? -17.910 -4.509 17.484 1.00 72.88 107 GLU A N 1
ATOM 817 C CA . GLU A 1 107 ? -17.939 -3.045 17.532 1.00 72.88 107 GLU A CA 1
ATOM 818 C C . GLU A 1 107 ? -19.348 -2.489 17.334 1.00 72.88 107 GLU A C 1
ATOM 820 O O . GLU A 1 107 ? -19.773 -1.654 18.131 1.00 72.88 107 GLU A O 1
ATOM 825 N N . SER A 1 108 ? -20.128 -3.003 16.373 1.00 70.81 108 SER A N 1
ATOM 826 C CA . SER A 1 108 ? -21.513 -2.540 16.175 1.00 70.81 108 SER A CA 1
ATOM 827 C C . SER A 1 108 ? -22.388 -2.786 17.411 1.00 70.81 108 SER A C 1
ATOM 829 O O . SER A 1 108 ? -23.191 -1.935 17.804 1.00 70.81 108 SER A O 1
ATOM 831 N N . ARG A 1 109 ? -22.183 -3.917 18.100 1.00 69.06 109 ARG A N 1
ATOM 832 C CA . ARG A 1 109 ? -22.851 -4.230 19.372 1.00 69.06 109 ARG A CA 1
ATOM 833 C C . ARG A 1 109 ? -22.372 -3.360 20.533 1.00 69.06 109 ARG A C 1
ATOM 835 O O . ARG A 1 109 ? -23.190 -2.991 21.374 1.00 69.06 109 ARG A O 1
ATOM 842 N N . ALA A 1 110 ? -21.082 -3.034 20.598 1.00 64.69 110 ALA A N 1
ATOM 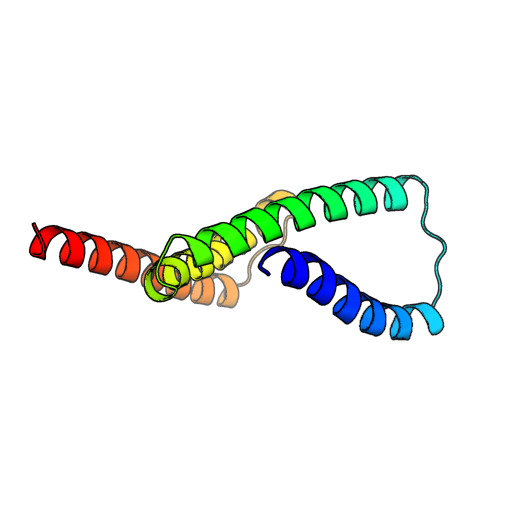843 C CA . ALA A 1 110 ? -20.536 -2.141 21.619 1.00 64.69 110 ALA A CA 1
ATOM 844 C C . ALA A 1 110 ? -21.045 -0.701 21.442 1.00 64.69 110 ALA A C 1
ATOM 846 O O . ALA A 1 110 ? -21.390 -0.053 22.430 1.00 64.69 110 ALA A O 1
ATOM 847 N N . HIS A 1 111 ? -21.176 -0.234 20.198 1.00 58.19 111 HIS A N 1
ATOM 848 C CA . HIS A 1 111 ? -21.727 1.084 19.891 1.00 58.19 111 HIS A CA 1
ATOM 849 C C . HIS A 1 111 ? -23.219 1.184 20.238 1.00 58.19 111 HIS A C 1
ATOM 851 O O . HIS A 1 111 ? -23.643 2.182 20.815 1.00 58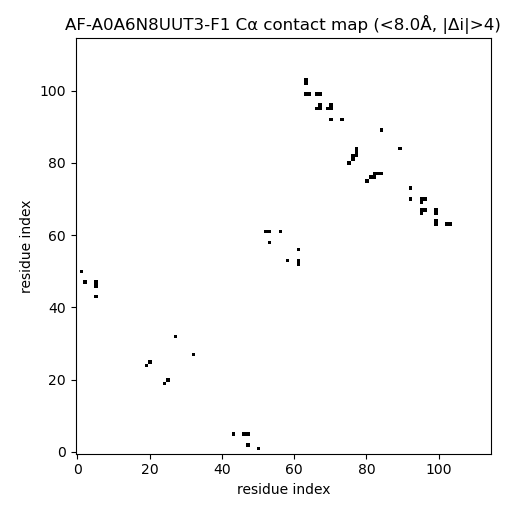.19 111 HIS A O 1
ATOM 857 N N . ARG A 1 112 ? -23.995 0.118 19.985 1.00 59.66 112 ARG A N 1
ATOM 858 C CA . ARG A 1 112 ? -25.427 0.033 20.331 1.00 59.66 112 ARG A CA 1
ATOM 859 C C . ARG A 1 112 ? -25.703 -0.058 21.839 1.00 59.66 112 ARG A C 1
ATOM 861 O O . ARG A 1 112 ? -26.830 0.164 22.250 1.00 59.66 112 ARG A O 1
ATOM 868 N N . ARG A 1 113 ? -24.704 -0.404 22.661 1.00 56.38 113 ARG A N 1
ATOM 869 C CA . ARG A 1 113 ? -24.805 -0.409 24.136 1.00 56.38 113 ARG A CA 1
ATOM 870 C C . ARG A 1 113 ? -24.434 0.927 24.791 1.00 56.38 113 ARG A C 1
ATOM 872 O O . ARG A 1 113 ? -24.621 1.058 25.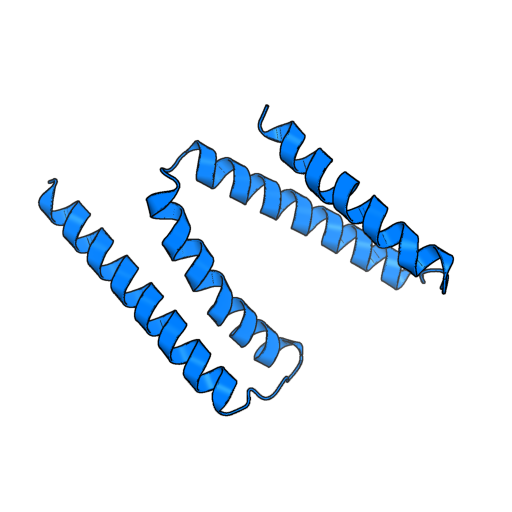995 1.00 56.38 113 ARG A O 1
ATOM 879 N N . ARG A 1 114 ? -23.845 1.867 24.042 1.00 51.38 114 ARG A N 1
ATOM 880 C CA . ARG A 1 114 ? -23.461 3.205 24.531 1.00 51.38 114 ARG A CA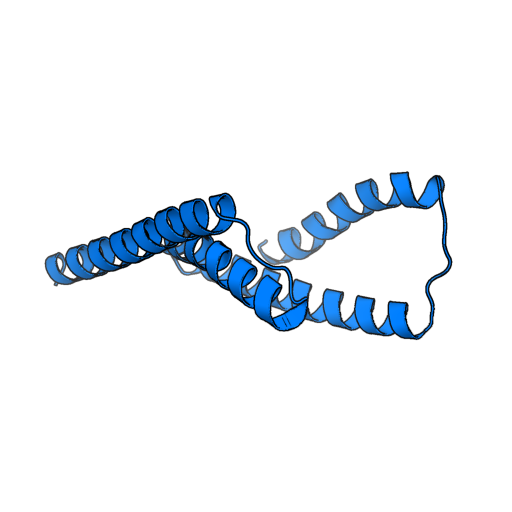 1
ATOM 881 C C . ARG A 1 114 ? -24.464 4.306 24.150 1.00 51.38 114 ARG A C 1
ATOM 883 O O . ARG A 1 114 ? -24.269 5.440 24.573 1.00 51.38 114 ARG A O 1
ATOM 890 N N . GLN A 1 115 ? -25.487 3.974 23.360 1.00 43.66 115 GLN A N 1
ATOM 891 C CA . GLN A 1 115 ? -26.700 4.776 23.155 1.00 43.66 115 GLN A CA 1
ATOM 892 C C . GLN A 1 115 ? -27.804 4.231 24.056 1.00 43.66 115 GLN A C 1
ATOM 894 O O . GLN A 1 115 ? -28.593 5.057 24.557 1.00 43.66 115 GLN A O 1
#

Solvent-accessible surface area (backbone atoms only — not comparable to full-atom values): 6621 Å² total; per-residue (Å²): 112,82,70,54,55,72,53,49,54,59,56,54,51,48,59,60,52,47,60,58,43,74,75,64,72,71,86,76,50,77,66,51,53,52,50,51,51,51,49,51,53,53,50,53,50,50,49,51,52,50,57,48,50,57,73,77,38,63,61,80,72,48,51,52,58,59,54,49,47,53,54,52,49,54,52,48,41,33,71,76,67,66,51,78,75,51,74,67,51,53,53,52,41,50,54,46,52,52,50,34,54,49,49,55,52,49,50,57,55,53,56,66,70,75,108

Mean predicted aligned error: 8.75 Å

pLDDT: mean 81.39, std 9.05, range [43.66, 94.38]

Secondary structure (DSSP, 8-state):
-HHHHHHHHHHHHHHHHHHHHHHS--PPPHHHHHHHHHHHHHHHHHHHHHHHHHHHS-HHHHHHHHHHHHHHHHHHHHHHH-----HHHHHHHHHHHHHHHHHHHHHHHHHHT--

Sequence (115 aa):
HPNSVVLYVPLFLSVFAVTPALLDWTPPTGTDLALMAVLGLVGTLAHHCWVRAFAVTEATAVLPYDFVRLPMMALAGYALYSEIPDLWTWLGATVILGSSVYMAHRESRAHRRRQ

Foldseek 3Di:
DLVVCLVVVVVVVVVVVVVVCVVDPDDDDPVRVVVVVVCNVVVSVVSVVVSVCVVVDPVLVCVLVVLVVVLVVVVCCCVVVVPDDDPVSVVVSCVSVVVSVVSVVVVVVVVVVVD

Nearest PDB structures (foldseek):
  6zsj-assembly1_C  TM=2.713E-01  e=9.776E+00  Homo sapiens

Radius of gyration: 18.9 Å; Cα contacts (8 Å, |Δi|>4): 33; chains: 1; bounding box: 51×42×45 Å